Protein AF-A0A2S4LM81-F1 (afdb_monomer_lite)

Sequence (64 aa):
MAQGESTPIQSPQDAACRTEARNRVFSTPDPKGLGLYAIGRQIYFACMKRAQPGTRGRERARAS

Secondary structure (DSSP, 8-state):
----------SHHHHHHHHHHHHHTTTS--TT--HHHHHHHHHHHHHHHHHS--S--SSSSS--

pLDDT: mean 70.25, std 17.36, range [36.84, 89.88]

Structure (mmCIF, N/CA/C/O backbone):
data_AF-A0A2S4LM81-F1
#
_entry.id   AF-A0A2S4LM81-F1
#
loop_
_atom_site.group_PDB
_atom_site.id
_atom_site.type_symbol
_atom_site.label_atom_id
_atom_site.label_alt_id
_atom_site.label_comp_id
_atom_site.label_asym_id
_atom_site.label_entity_id
_atom_site.label_seq_id
_atom_site.pdbx_PDB_ins_code
_atom_site.Cartn_x
_atom_site.Cartn_y
_atom_site.Cartn_z
_atom_site.occupancy
_atom_site.B_iso_or_equiv
_atom_site.auth_seq_id
_atom_site.auth_comp_id
_atom_site.auth_asym_id
_atom_site.auth_atom_id
_atom_site.pdbx_PDB_model_num
ATOM 1 N N . MET A 1 1 ? -14.601 9.559 -11.775 1.00 36.84 1 MET A N 1
ATOM 2 C CA . MET A 1 1 ? -14.023 8.277 -11.320 1.00 36.84 1 MET A CA 1
ATOM 3 C C . MET A 1 1 ? -12.512 8.375 -11.509 1.00 36.84 1 MET A C 1
ATOM 5 O O . MET A 1 1 ? -12.061 8.280 -12.639 1.00 36.84 1 MET A O 1
ATOM 9 N N . ALA A 1 2 ? -11.744 8.690 -10.460 1.00 38.69 2 ALA A N 1
ATOM 10 C CA . ALA A 1 2 ? -10.281 8.771 -10.550 1.00 38.69 2 ALA A CA 1
ATOM 11 C C . ALA A 1 2 ? -9.717 7.357 -10.391 1.00 38.69 2 ALA A C 1
ATOM 13 O O . ALA A 1 2 ? -9.459 6.873 -9.289 1.00 38.69 2 ALA A O 1
ATOM 14 N N . GLN A 1 3 ? -9.677 6.660 -11.522 1.00 43.19 3 GLN A N 1
ATOM 15 C CA . GLN A 1 3 ? -9.018 5.372 -11.666 1.00 43.19 3 GLN A CA 1
ATOM 16 C C . GLN A 1 3 ? -7.553 5.582 -11.309 1.00 43.19 3 GLN A C 1
ATOM 18 O O . GLN A 1 3 ? -6.978 6.571 -11.749 1.00 43.19 3 GLN A O 1
ATOM 23 N N . GLY A 1 4 ? -6.998 4.700 -10.473 1.00 44.94 4 GLY A N 1
ATOM 24 C CA . GLY A 1 4 ? -5.629 4.799 -9.988 1.00 44.94 4 GLY A CA 1
ATOM 25 C C . GLY A 1 4 ? -4.694 5.262 -11.091 1.00 44.94 4 GLY A C 1
ATOM 26 O O . GLY A 1 4 ? -4.517 4.543 -12.072 1.00 44.94 4 GLY A O 1
ATOM 27 N N . GLU A 1 5 ? -4.148 6.468 -10.920 1.00 44.00 5 GLU A N 1
ATOM 28 C CA . GLU A 1 5 ? -3.051 6.974 -11.723 1.00 44.00 5 GLU A CA 1
ATOM 29 C C . GLU A 1 5 ? -2.008 5.858 -11.714 1.00 44.00 5 GLU A C 1
ATOM 31 O O . GLU A 1 5 ? -1.356 5.577 -10.700 1.00 44.00 5 GLU A O 1
ATOM 36 N N . SER A 1 6 ? -1.926 5.136 -12.827 1.00 44.75 6 SER A N 1
ATOM 37 C CA . SER A 1 6 ? -0.756 4.365 -13.171 1.00 44.75 6 SER A CA 1
ATOM 38 C C . SER A 1 6 ? 0.359 5.391 -13.232 1.00 44.75 6 SER A C 1
ATOM 40 O O . SER A 1 6 ? 0.667 5.908 -14.300 1.00 44.75 6 SER A O 1
ATOM 42 N N . THR A 1 7 ? 0.977 5.705 -12.089 1.00 45.78 7 THR A N 1
ATOM 43 C CA . THR A 1 7 ? 2.398 5.987 -12.118 1.00 45.78 7 THR A CA 1
ATOM 44 C C . THR A 1 7 ? 2.957 4.792 -12.878 1.00 45.78 7 THR A C 1
ATOM 46 O O . THR A 1 7 ? 2.785 3.659 -12.404 1.00 45.78 7 THR A O 1
ATOM 49 N N . PRO A 1 8 ? 3.443 4.986 -14.122 1.00 47.97 8 PRO A N 1
ATOM 50 C CA . PRO A 1 8 ? 3.991 3.881 -14.896 1.00 47.97 8 PRO A CA 1
ATOM 51 C C . PRO A 1 8 ? 4.952 3.182 -13.955 1.00 47.97 8 PRO A C 1
ATOM 53 O O . PRO A 1 8 ? 5.649 3.899 -13.244 1.00 47.97 8 PRO A O 1
ATOM 56 N N . ILE A 1 9 ? 4.902 1.850 -13.846 1.00 52.50 9 ILE A N 1
ATOM 57 C CA . ILE A 1 9 ? 5.761 1.087 -12.927 1.00 52.50 9 ILE A CA 1
ATOM 58 C C . ILE A 1 9 ? 7.176 1.636 -13.115 1.00 52.50 9 ILE A C 1
ATOM 60 O O . ILE A 1 9 ? 7.810 1.359 -14.130 1.00 52.50 9 ILE A O 1
ATOM 64 N N . GLN A 1 10 ? 7.618 2.518 -12.208 1.00 55.59 10 GLN A N 1
ATOM 65 C CA . GLN A 1 10 ? 8.725 3.426 -12.542 1.00 55.59 10 GLN A CA 1
ATOM 66 C C . GLN A 1 10 ? 10.044 2.658 -12.564 1.00 55.59 10 GLN A C 1
ATOM 68 O O . GLN A 1 10 ? 11.047 3.138 -13.079 1.00 55.59 10 GLN A O 1
ATOM 73 N N . SER A 1 11 ? 10.023 1.452 -11.993 1.00 61.88 11 SER A N 1
ATOM 74 C CA . SER A 1 11 ? 11.124 0.517 -11.931 1.00 61.88 11 SER A CA 1
ATOM 75 C C . SER A 1 11 ? 10.594 -0.844 -11.443 1.00 61.88 11 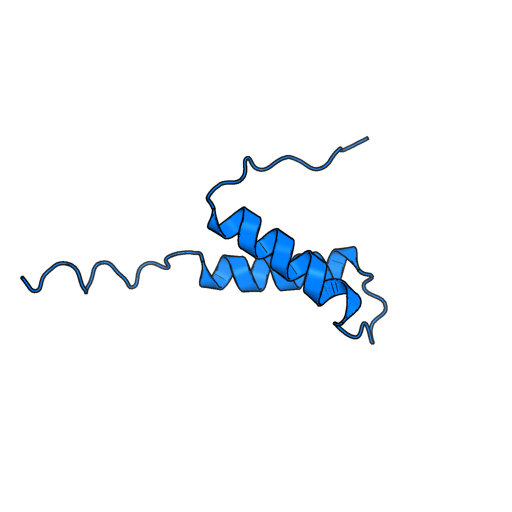SER A C 1
ATOM 77 O O . SER A 1 11 ? 9.580 -0.868 -10.736 1.00 61.88 11 SER A O 1
ATOM 79 N N . PRO A 1 12 ? 11.257 -1.984 -11.718 1.00 73.88 12 PRO A N 1
ATOM 80 C CA . PRO A 1 12 ? 10.927 -3.284 -11.111 1.00 73.88 12 PRO A CA 1
ATOM 81 C C . PRO A 1 12 ? 10.789 -3.240 -9.577 1.00 73.88 12 PRO A C 1
ATOM 83 O O . PRO A 1 12 ? 10.038 -4.023 -8.997 1.00 73.88 12 PRO A O 1
ATOM 86 N N . GLN A 1 13 ? 11.453 -2.286 -8.914 1.00 73.69 13 GLN A N 1
ATOM 87 C CA . GLN A 1 13 ? 11.296 -2.049 -7.479 1.00 73.69 13 GLN A CA 1
ATOM 88 C C . GLN A 1 13 ? 9.871 -1.615 -7.087 1.00 73.69 13 GLN A C 1
ATOM 90 O O . GLN A 1 13 ? 9.390 -2.029 -6.037 1.00 73.69 13 GLN A O 1
ATOM 95 N N . ASP A 1 14 ? 9.165 -0.843 -7.918 1.00 77.94 14 ASP A N 1
ATOM 96 C CA . ASP A 1 14 ? 7.785 -0.423 -7.637 1.00 77.94 14 ASP A CA 1
ATOM 97 C C . ASP A 1 14 ? 6.821 -1.620 -7.628 1.00 77.94 14 ASP A C 1
ATOM 99 O O . ASP A 1 14 ? 6.032 -1.786 -6.694 1.00 77.94 14 ASP A O 1
ATOM 103 N N . ALA A 1 15 ? 6.952 -2.513 -8.616 1.00 82.25 15 ALA A N 1
ATOM 104 C CA . ALA A 1 15 ? 6.164 -3.742 -8.703 1.00 82.25 15 ALA A CA 1
ATOM 105 C C . ALA A 1 15 ? 6.404 -4.665 -7.495 1.00 82.25 15 ALA A C 1
ATOM 107 O O . ALA A 1 15 ? 5.451 -5.223 -6.937 1.00 82.25 15 ALA A O 1
ATOM 108 N N . ALA A 1 16 ? 7.658 -4.774 -7.045 1.00 85.25 16 ALA A N 1
ATOM 109 C CA . ALA A 1 16 ? 8.003 -5.502 -5.828 1.00 85.25 16 ALA A CA 1
ATOM 110 C C . ALA A 1 16 ? 7.350 -4.861 -4.593 1.00 85.25 16 ALA A C 1
ATOM 112 O O . ALA A 1 16 ? 6.671 -5.554 -3.838 1.00 85.25 16 ALA A O 1
ATOM 113 N N . CYS A 1 17 ? 7.458 -3.538 -4.430 1.00 86.12 17 CYS A N 1
ATOM 114 C CA . CYS A 1 17 ? 6.866 -2.821 -3.300 1.00 86.12 17 CYS A CA 1
ATOM 115 C C . CYS A 1 17 ? 5.336 -2.903 -3.264 1.00 86.12 17 CYS A C 1
ATOM 117 O O . CYS A 1 17 ? 4.755 -3.050 -2.189 1.00 86.12 17 CYS A O 1
ATOM 119 N N . ARG A 1 18 ? 4.662 -2.853 -4.421 1.00 85.38 18 ARG A N 1
ATOM 120 C CA . ARG A 1 18 ? 3.207 -3.061 -4.506 1.00 85.38 18 ARG A CA 1
ATOM 121 C C . ARG A 1 18 ? 2.803 -4.481 -4.119 1.00 85.38 18 ARG A C 1
ATOM 123 O O . ARG A 1 18 ? 1.794 -4.659 -3.439 1.00 85.38 18 ARG A O 1
ATOM 130 N N . THR A 1 19 ? 3.573 -5.480 -4.540 1.00 87.69 19 THR A N 1
ATOM 131 C CA . THR A 1 19 ? 3.320 -6.886 -4.192 1.00 87.69 19 THR A CA 1
ATOM 132 C C . THR A 1 19 ? 3.535 -7.124 -2.699 1.00 87.69 19 THR A C 1
ATOM 134 O O . THR A 1 19 ? 2.704 -7.747 -2.043 1.00 87.69 19 THR A O 1
ATOM 137 N N . GLU A 1 20 ? 4.600 -6.556 -2.133 1.00 86.00 20 GLU A N 1
ATOM 138 C CA . GLU A 1 20 ? 4.907 -6.652 -0.705 1.00 86.00 20 GLU A CA 1
ATOM 139 C C . GLU A 1 20 ? 3.811 -5.992 0.142 1.00 86.00 20 GLU A C 1
ATOM 141 O O . GLU A 1 20 ? 3.281 -6.612 1.064 1.00 86.00 20 GLU A O 1
ATOM 146 N N . ALA A 1 21 ? 3.370 -4.792 -0.254 1.00 89.62 21 ALA A N 1
ATOM 147 C CA . ALA A 1 21 ? 2.238 -4.114 0.363 1.00 89.62 21 ALA A CA 1
ATOM 148 C C . ALA A 1 21 ? 0.958 -4.956 0.307 1.00 89.62 21 ALA A C 1
ATOM 150 O O . ALA A 1 21 ? 0.284 -5.082 1.321 1.00 89.62 21 ALA A O 1
ATOM 151 N N . ARG A 1 22 ? 0.636 -5.585 -0.830 1.00 86.62 22 ARG A N 1
ATOM 152 C CA . ARG A 1 22 ? -0.541 -6.463 -0.958 1.00 86.62 22 ARG A CA 1
ATOM 153 C C . ARG A 1 22 ? -0.467 -7.717 -0.095 1.00 86.62 22 ARG A C 1
ATOM 155 O O . ARG A 1 22 ? -1.494 -8.140 0.412 1.00 86.62 22 ARG A O 1
ATOM 162 N N . ASN A 1 23 ? 0.713 -8.296 0.090 1.00 89.88 23 ASN A N 1
ATOM 163 C CA . ASN A 1 23 ? 0.857 -9.474 0.943 1.00 89.88 23 ASN A CA 1
ATOM 164 C C . ASN A 1 23 ? 0.794 -9.097 2.425 1.00 89.88 23 ASN A C 1
ATOM 166 O O . ASN A 1 23 ? 0.172 -9.793 3.221 1.00 89.88 23 ASN A O 1
ATOM 170 N N . ARG A 1 24 ? 1.411 -7.972 2.802 1.00 87.38 24 ARG A N 1
ATOM 171 C CA . ARG A 1 24 ? 1.498 -7.549 4.202 1.00 87.38 24 ARG A CA 1
ATOM 172 C C . ARG A 1 24 ? 0.284 -6.773 4.696 1.00 87.38 24 ARG A C 1
ATOM 174 O O . ARG A 1 24 ? 0.034 -6.798 5.896 1.00 87.38 24 ARG A O 1
ATOM 181 N N . VAL A 1 25 ? -0.486 -6.119 3.827 1.00 88.25 25 VAL A N 1
ATOM 182 C CA . VAL A 1 25 ? -1.660 -5.322 4.227 1.00 88.25 25 VAL A CA 1
ATOM 183 C C . VAL A 1 25 ? -2.705 -6.144 4.983 1.00 88.25 25 VAL A C 1
ATOM 185 O O . VAL A 1 25 ? -3.319 -5.625 5.905 1.00 88.25 25 VAL A O 1
ATOM 188 N N . PHE A 1 26 ? -2.867 -7.426 4.643 1.00 82.69 26 PHE A N 1
ATOM 189 C CA . PHE A 1 26 ? -3.809 -8.325 5.318 1.00 82.69 26 PHE A CA 1
ATOM 190 C C . PHE A 1 26 ? -3.266 -8.894 6.633 1.00 82.69 26 PHE A C 1
ATOM 192 O O . PHE A 1 26 ? -4.044 -9.268 7.504 1.00 82.69 26 PHE A O 1
ATOM 199 N N . SER A 1 27 ? -1.942 -8.964 6.787 1.00 84.38 27 SER A N 1
ATOM 200 C CA . SER A 1 27 ? -1.289 -9.442 8.015 1.00 84.38 27 SER A CA 1
ATOM 201 C C . SER A 1 27 ? -0.923 -8.315 8.981 1.00 84.38 27 SER A C 1
ATOM 203 O O . SER A 1 27 ? -0.540 -8.584 10.116 1.00 84.38 27 SER A O 1
ATOM 205 N N . THR A 1 28 ? -0.996 -7.059 8.540 1.00 81.56 28 THR A N 1
ATOM 206 C CA . THR A 1 28 ? -0.677 -5.903 9.375 1.00 81.56 28 THR A CA 1
ATOM 207 C C . THR A 1 28 ? -1.903 -5.559 10.217 1.00 81.56 28 THR A C 1
ATOM 209 O O . THR A 1 28 ? -2.945 -5.232 9.646 1.00 81.56 28 THR A O 1
ATOM 212 N N . PRO A 1 29 ? -1.814 -5.619 11.555 1.00 76.44 29 PRO A N 1
ATOM 213 C CA . PRO A 1 29 ? -2.923 -5.238 12.413 1.00 76.44 29 PRO A CA 1
ATOM 214 C C . PRO A 1 29 ? -3.236 -3.751 12.227 1.00 76.44 29 PRO A C 1
ATOM 216 O O . PRO A 1 29 ? -2.330 -2.917 12.189 1.00 76.44 29 PRO A O 1
ATOM 219 N N . ASP A 1 30 ? -4.525 -3.428 12.135 1.00 75.88 30 ASP A N 1
ATOM 220 C CA . ASP A 1 30 ? -5.034 -2.065 11.990 1.00 75.88 30 ASP A CA 1
ATOM 221 C C . ASP A 1 30 ? -5.687 -1.581 13.296 1.00 75.88 30 ASP A C 1
ATOM 223 O O . ASP A 1 30 ? -6.909 -1.469 13.382 1.00 75.88 30 ASP A O 1
ATOM 227 N N . PRO A 1 31 ? -4.910 -1.294 14.357 1.00 72.62 31 PRO A N 1
ATOM 228 C CA . PRO A 1 31 ? -5.470 -0.908 15.654 1.00 72.62 31 PRO A CA 1
ATOM 229 C C . PRO A 1 31 ? -6.170 0.457 15.621 1.00 72.62 31 PRO A C 1
ATOM 231 O O . PRO A 1 31 ? -6.852 0.822 16.573 1.00 72.62 31 PRO A O 1
ATOM 234 N N . LYS A 1 32 ? -5.967 1.235 14.553 1.00 79.44 32 LYS A N 1
ATOM 235 C CA . LYS A 1 32 ? -6.511 2.585 14.389 1.00 79.44 32 LYS A CA 1
ATOM 236 C C . LYS A 1 32 ? -7.656 2.655 13.376 1.00 79.44 32 LYS A C 1
ATOM 238 O O . LYS A 1 32 ? -8.181 3.744 13.173 1.00 79.44 32 LYS A O 1
ATOM 243 N N . GLY A 1 33 ? -8.032 1.542 12.739 1.00 80.06 33 GLY A N 1
ATOM 244 C CA . GLY A 1 33 ? -9.084 1.540 11.720 1.00 80.06 33 GLY A CA 1
ATOM 245 C C . GLY A 1 33 ? -8.743 2.388 10.485 1.00 80.06 33 GLY A C 1
ATOM 246 O O . GLY A 1 33 ? -9.634 2.973 9.878 1.00 80.06 33 GLY A O 1
ATOM 247 N N . LEU A 1 34 ? -7.458 2.516 10.134 1.00 80.38 34 LEU A N 1
ATOM 248 C CA . LEU A 1 34 ? -6.988 3.283 8.974 1.00 80.38 34 LEU A CA 1
ATOM 249 C C . LEU A 1 34 ? -7.430 2.645 7.645 1.00 80.38 34 LEU A C 1
ATOM 251 O O . LEU A 1 34 ? -7.479 3.321 6.614 1.00 80.38 34 LEU A O 1
ATOM 255 N N . GLY A 1 35 ? -7.740 1.348 7.664 1.00 83.38 35 GLY A N 1
ATOM 256 C CA . GLY A 1 35 ? -8.158 0.569 6.512 1.00 83.38 35 GLY A CA 1
ATOM 257 C C . GLY A 1 35 ? -6.990 0.045 5.675 1.00 83.38 35 GLY A C 1
ATOM 258 O O . GLY A 1 35 ? -5.892 0.611 5.625 1.00 83.38 35 GLY A O 1
ATOM 259 N N . LEU A 1 36 ? -7.261 -1.043 4.947 1.00 84.06 36 LEU A N 1
ATOM 260 C CA . LEU A 1 36 ? -6.280 -1.755 4.118 1.00 84.06 36 LEU A CA 1
ATOM 261 C C . LEU A 1 36 ? -5.568 -0.814 3.135 1.00 84.06 36 LEU A C 1
ATOM 263 O O . LEU A 1 36 ? -4.362 -0.898 2.926 1.00 84.06 36 LEU A O 1
ATOM 267 N N . TYR A 1 37 ? -6.289 0.146 2.561 1.00 82.75 37 TYR A N 1
ATOM 268 C CA . TYR A 1 37 ? -5.694 1.074 1.608 1.00 82.75 37 TYR A CA 1
ATOM 269 C C . TYR A 1 37 ? -4.606 1.965 2.236 1.00 82.75 37 TYR A C 1
ATOM 271 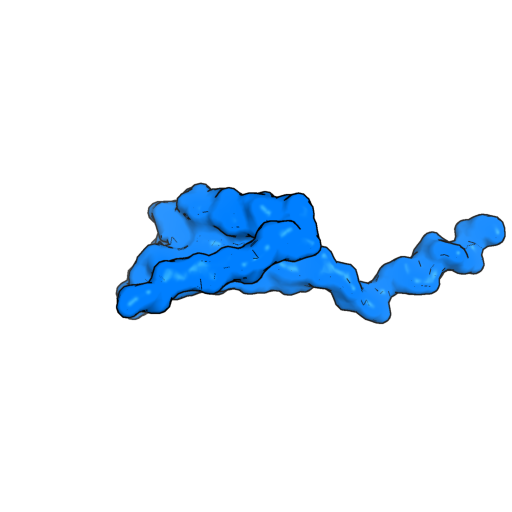O O . TYR A 1 37 ? -3.534 2.126 1.650 1.00 82.75 37 TYR A O 1
ATOM 279 N N . ALA A 1 38 ? -4.831 2.501 3.440 1.00 87.00 38 ALA A N 1
ATOM 280 C CA . ALA A 1 38 ? -3.848 3.336 4.129 1.00 87.00 38 ALA A CA 1
ATOM 281 C C . ALA A 1 38 ? -2.628 2.522 4.585 1.00 87.00 38 ALA A C 1
ATOM 283 O O . ALA A 1 38 ? -1.492 2.967 4.412 1.00 87.00 38 ALA A O 1
ATOM 284 N N . ILE A 1 39 ? -2.854 1.309 5.097 1.00 88.19 39 ILE A N 1
ATOM 285 C CA . ILE A 1 39 ? -1.788 0.386 5.505 1.00 88.19 39 ILE A CA 1
ATOM 286 C C . ILE A 1 39 ? -0.929 -0.020 4.305 1.00 88.19 39 ILE A C 1
ATOM 288 O O . ILE A 1 39 ? 0.295 0.109 4.344 1.00 88.19 39 ILE A O 1
ATOM 292 N N . GLY A 1 40 ? -1.558 -0.440 3.204 1.00 87.94 40 GLY A N 1
ATOM 293 C CA . GLY A 1 40 ? -0.856 -0.791 1.971 1.00 87.94 40 GLY A CA 1
ATOM 294 C C . GLY A 1 40 ? -0.017 0.376 1.450 1.00 87.94 40 GLY A C 1
ATOM 295 O O . GLY A 1 40 ? 1.126 0.183 1.038 1.00 87.94 40 GLY A O 1
ATOM 296 N N . ARG A 1 41 ? -0.532 1.608 1.556 1.00 87.12 41 ARG A N 1
ATOM 297 C CA . ARG A 1 41 ? 0.204 2.821 1.183 1.00 87.12 41 ARG A CA 1
ATOM 298 C C . ARG A 1 41 ? 1.426 3.057 2.083 1.00 87.12 41 ARG A C 1
ATOM 300 O O . ARG A 1 41 ? 2.487 3.395 1.565 1.00 87.12 41 ARG A O 1
ATOM 307 N N . GLN A 1 42 ? 1.320 2.846 3.398 1.00 87.38 42 GLN A N 1
ATOM 308 C CA . GLN A 1 42 ? 2.463 2.964 4.315 1.00 87.38 42 GLN A CA 1
ATOM 309 C C . GLN A 1 4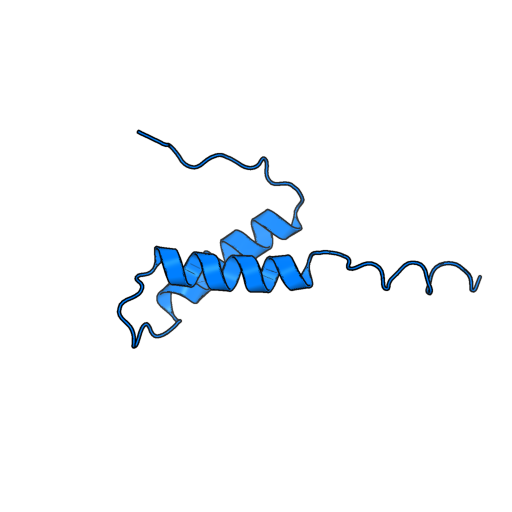2 ? 3.556 1.928 4.020 1.00 87.38 42 GLN A C 1
ATOM 311 O O . GLN A 1 42 ? 4.733 2.285 3.956 1.00 87.38 42 GLN A O 1
ATOM 316 N N . ILE A 1 43 ? 3.175 0.669 3.785 1.00 88.62 43 ILE A N 1
ATOM 317 C CA . ILE A 1 43 ? 4.118 -0.414 3.457 1.00 88.62 43 ILE A CA 1
ATOM 318 C C . ILE A 1 43 ? 4.809 -0.127 2.121 1.00 88.62 43 ILE A C 1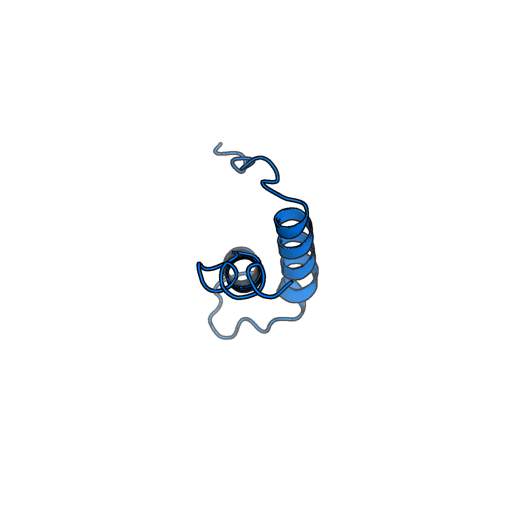
ATOM 320 O O . ILE A 1 43 ? 6.032 -0.229 2.011 1.00 88.62 43 ILE A O 1
ATOM 324 N N . TYR A 1 44 ? 4.041 0.319 1.127 1.00 85.44 44 TYR A N 1
ATOM 325 C CA . TYR A 1 44 ? 4.562 0.738 -0.169 1.00 85.44 44 TYR A CA 1
ATOM 326 C C . TYR A 1 44 ? 5.575 1.881 -0.044 1.00 85.44 44 TYR A C 1
ATOM 328 O O . TYR A 1 44 ? 6.686 1.759 -0.557 1.00 85.44 44 TYR A O 1
ATOM 336 N N . PHE A 1 45 ? 5.252 2.954 0.688 1.00 86.06 45 PHE A N 1
ATOM 337 C CA . PHE A 1 45 ? 6.186 4.065 0.902 1.00 86.06 45 PHE A CA 1
ATOM 338 C C . PHE A 1 45 ? 7.437 3.637 1.670 1.00 86.06 45 PHE A C 1
ATOM 340 O O . PHE A 1 45 ? 8.531 4.089 1.341 1.00 86.06 45 PHE A O 1
ATOM 347 N N . ALA A 1 46 ? 7.311 2.753 2.663 1.00 86.50 46 ALA A N 1
ATOM 348 C CA . ALA A 1 46 ? 8.457 2.220 3.394 1.00 86.50 46 ALA A CA 1
ATOM 349 C C . ALA A 1 46 ? 9.391 1.413 2.477 1.00 86.50 46 ALA A C 1
ATOM 351 O O . ALA A 1 46 ? 10.610 1.593 2.527 1.00 86.50 46 ALA A O 1
ATOM 352 N N . CYS A 1 47 ? 8.825 0.571 1.611 1.00 86.62 47 CYS A N 1
ATOM 353 C CA . CYS A 1 47 ? 9.581 -0.179 0.614 1.00 86.62 47 CYS A CA 1
ATOM 354 C C . CYS A 1 47 ? 10.231 0.755 -0.415 1.00 86.62 47 CYS A C 1
ATOM 356 O O . CYS A 1 47 ? 11.434 0.675 -0.661 1.00 86.62 47 CYS A O 1
ATOM 358 N N . MET A 1 48 ? 9.479 1.721 -0.938 1.00 82.06 48 MET A N 1
ATOM 359 C CA . MET A 1 48 ? 10.001 2.679 -1.905 1.00 82.06 48 MET A CA 1
ATOM 360 C C . MET A 1 48 ? 11.099 3.559 -1.296 1.00 82.06 48 MET A C 1
ATOM 362 O O . MET A 1 48 ? 12.088 3.845 -1.955 1.00 82.06 48 MET A O 1
ATOM 366 N N . LYS A 1 49 ? 11.007 3.935 -0.016 1.00 81.19 49 LYS A N 1
ATOM 367 C CA . LYS A 1 49 ? 12.065 4.673 0.695 1.00 81.19 49 LYS A CA 1
ATOM 368 C C . LYS A 1 49 ? 13.374 3.883 0.806 1.00 81.19 49 LYS A C 1
ATOM 370 O O . LYS A 1 49 ? 14.433 4.496 0.845 1.00 81.19 49 LYS A O 1
ATOM 375 N N . ARG A 1 50 ? 13.310 2.547 0.839 1.00 71.25 50 ARG A N 1
ATOM 376 C CA . ARG A 1 50 ? 14.493 1.668 0.768 1.00 71.25 50 ARG A CA 1
ATOM 377 C C . ARG A 1 50 ? 14.998 1.491 -0.662 1.00 71.25 50 ARG A C 1
ATOM 379 O O . ARG A 1 50 ? 16.196 1.353 -0.864 1.00 71.25 50 ARG A O 1
ATOM 386 N N . ALA A 1 51 ? 14.083 1.468 -1.627 1.00 68.38 51 ALA A N 1
ATOM 387 C CA . ALA A 1 51 ? 14.396 1.301 -3.040 1.00 68.38 51 ALA A CA 1
ATOM 388 C C . ALA A 1 51 ? 14.911 2.583 -3.704 1.00 68.38 51 ALA A C 1
ATOM 390 O O . ALA A 1 51 ? 15.611 2.498 -4.707 1.00 68.38 51 ALA A O 1
ATOM 391 N N . GLN A 1 52 ? 14.576 3.758 -3.164 1.00 64.81 52 GLN A N 1
ATOM 392 C CA . GLN A 1 52 ? 15.150 5.021 -3.597 1.00 64.81 52 GLN A CA 1
ATOM 393 C C . GLN A 1 52 ? 16.652 4.980 -3.304 1.00 64.81 52 GLN A C 1
ATOM 395 O O . GLN A 1 52 ? 17.035 4.925 -2.130 1.00 64.81 52 GLN A O 1
ATOM 400 N N . PRO A 1 53 ? 17.515 5.028 -4.333 1.00 54.84 53 PRO A N 1
ATOM 401 C CA . PRO A 1 53 ? 18.931 5.235 -4.126 1.00 54.84 53 PRO A CA 1
ATOM 402 C C . PRO A 1 53 ? 19.090 6.680 -3.658 1.00 54.84 53 PRO A C 1
ATOM 404 O O . PRO A 1 53 ? 19.327 7.592 -4.447 1.00 54.84 53 PRO A O 1
ATOM 407 N N . GLY A 1 54 ? 18.923 6.926 -2.359 1.00 49.41 54 GLY A N 1
ATOM 408 C CA . GLY A 1 54 ? 19.464 8.136 -1.766 1.00 49.41 54 GLY A CA 1
ATOM 409 C C . GLY A 1 54 ? 20.944 8.133 -2.109 1.00 49.41 54 GLY A C 1
ATOM 410 O O . GLY A 1 54 ? 21.621 7.187 -1.729 1.00 49.41 54 GLY A O 1
ATOM 411 N N . THR A 1 55 ? 21.389 9.046 -2.974 1.00 53.44 55 THR A N 1
ATOM 412 C CA . THR A 1 55 ? 22.489 10.015 -2.766 1.00 53.44 55 THR A CA 1
ATOM 413 C C . THR A 1 55 ? 23.687 9.630 -1.863 1.00 53.44 55 THR A C 1
ATOM 415 O O . THR A 1 55 ? 24.428 10.500 -1.428 1.00 53.44 55 THR A O 1
ATOM 418 N N . ARG A 1 56 ? 23.929 8.344 -1.606 1.00 53.84 56 ARG A N 1
ATOM 419 C CA . ARG A 1 56 ? 24.921 7.730 -0.701 1.00 53.84 56 ARG A CA 1
ATOM 420 C C . ARG A 1 56 ? 25.599 6.520 -1.358 1.00 53.84 56 ARG A C 1
ATOM 422 O O . ARG A 1 56 ? 26.111 5.628 -0.696 1.00 53.84 56 ARG A O 1
ATOM 429 N N . GLY A 1 57 ? 25.547 6.461 -2.690 1.00 45.72 57 GLY A N 1
ATOM 430 C CA . GLY A 1 57 ? 26.059 5.345 -3.489 1.00 45.72 57 GLY A CA 1
ATOM 431 C C . GLY A 1 57 ? 26.979 5.747 -4.638 1.00 45.72 57 GLY A C 1
ATOM 432 O O . GLY A 1 57 ? 27.409 4.875 -5.382 1.00 45.72 57 GLY A O 1
ATOM 433 N N . ARG A 1 58 ? 27.325 7.034 -4.795 1.00 49.66 58 ARG A N 1
ATOM 434 C CA . ARG A 1 58 ? 28.393 7.450 -5.730 1.00 49.66 58 ARG A CA 1
ATOM 435 C C . ARG A 1 58 ? 29.792 7.374 -5.101 1.00 49.66 58 ARG A C 1
ATOM 437 O O . ARG A 1 58 ? 30.776 7.700 -5.747 1.00 49.66 58 ARG A O 1
ATOM 444 N N . GLU A 1 59 ? 29.894 6.915 -3.858 1.00 49.12 59 GLU A N 1
ATOM 445 C CA . GLU A 1 59 ? 31.162 6.748 -3.138 1.00 4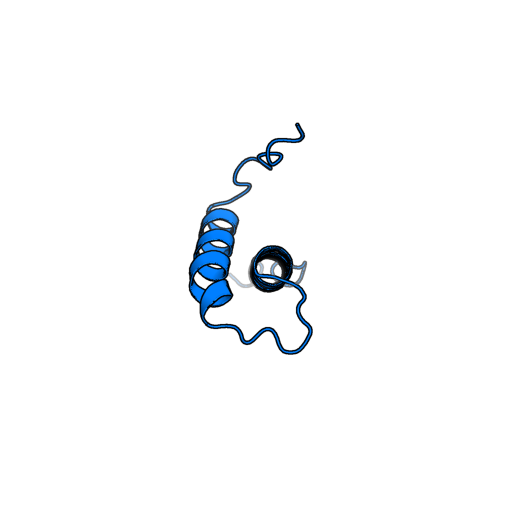9.12 59 GLU A CA 1
ATOM 446 C C . GLU A 1 59 ? 31.784 5.347 -3.290 1.00 49.12 59 GLU A C 1
ATOM 448 O O . GLU A 1 59 ? 32.976 5.187 -3.057 1.00 49.12 59 GLU A O 1
ATOM 453 N N . ARG A 1 60 ? 31.040 4.344 -3.785 1.00 51.88 60 ARG A N 1
ATOM 454 C CA . ARG A 1 60 ? 31.576 2.995 -4.078 1.00 51.88 60 ARG A CA 1
ATOM 455 C C . ARG A 1 60 ? 31.968 2.749 -5.541 1.00 51.88 60 ARG A C 1
ATOM 457 O O . ARG A 1 60 ? 32.315 1.628 -5.887 1.00 51.88 60 ARG A O 1
ATOM 464 N N . ALA A 1 61 ? 31.950 3.778 -6.390 1.00 50.50 61 ALA A N 1
ATOM 465 C CA . ALA A 1 61 ? 32.307 3.674 -7.812 1.00 50.50 61 ALA A CA 1
ATOM 466 C C . ALA A 1 61 ? 33.630 4.382 -8.179 1.00 50.50 61 ALA A C 1
ATOM 468 O O . ALA A 1 61 ? 33.862 4.676 -9.348 1.00 50.50 61 ALA A O 1
ATOM 469 N N . ARG A 1 62 ? 34.490 4.700 -7.197 1.00 47.75 62 ARG A 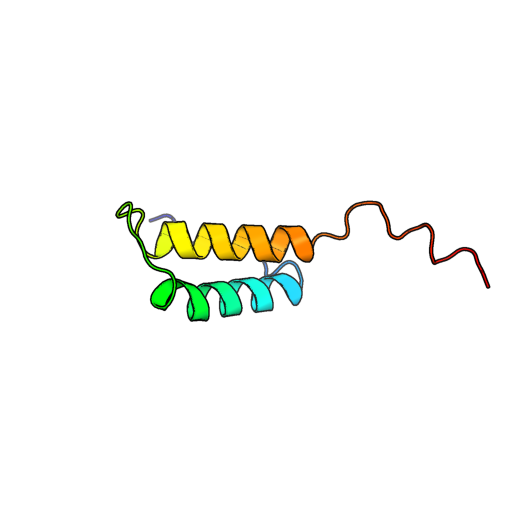N 1
ATOM 470 C CA . ARG A 1 62 ? 35.786 5.376 -7.428 1.00 47.75 62 ARG A CA 1
ATOM 471 C C . ARG A 1 62 ? 36.974 4.712 -6.719 1.00 47.75 62 ARG A C 1
ATOM 473 O O . ARG A 1 62 ? 37.962 5.376 -6.429 1.00 47.75 62 ARG A O 1
ATOM 480 N N . ALA A 1 63 ? 36.859 3.419 -6.432 1.00 48.00 63 ALA A N 1
ATOM 481 C CA . ALA A 1 63 ? 37.968 2.579 -5.992 1.00 48.00 63 ALA A CA 1
ATOM 482 C C . ALA A 1 63 ? 38.023 1.345 -6.902 1.00 48.00 63 ALA A C 1
ATOM 484 O O . ALA A 1 63 ? 37.543 0.265 -6.563 1.00 48.00 63 ALA A O 1
ATOM 485 N N . SER A 1 64 ? 38.513 1.556 -8.118 1.00 43.50 64 SER A N 1
ATOM 486 C CA . SER A 1 64 ? 39.013 0.524 -9.027 1.00 43.50 64 SER A CA 1
ATOM 487 C C . SER A 1 64 ? 40.266 1.077 -9.676 1.00 43.50 64 SER A C 1
ATOM 489 O O . SER A 1 64 ? 40.234 2.284 -10.015 1.00 43.50 64 SER A O 1
#

Radius of gyration: 15.52 Å; chains: 1; bounding box: 53×20×31 Å

Foldseek 3Di:
DPDPPCPPCVDVLLVVQLVQLVVCLVVDDDPPPPDSVVSSVVSSVVSVVVVPPPPPPVVVPPDD